Protein AF-X1LPG9-F1 (afdb_monomer)

InterPro domains:
  IPR025668 Transposase DDE domain [PF13751] (3-88)

Mean predicted aligned error: 10.82 Å

Secondary structure (DSSP, 8-state):
--TT-TTTTTS--SSS-----SSTHHHHHHHS-HHHHHHHHHHHHHHHHHHHHHHHHS-TTS-SSSSHHHHHHHHHHHHHHHHHHHHHHHHHHHHHHHHHHHH--

Foldseek 3Di:
DDPPDPCPVVPPPDDDDDDDDPDCVVVVLVVDDPVVNVVVVVVVVVVVVVVVCCVPVVVLVDQPDPDPVSSVVSVVVSVVVVVVVVVVVVVVVVVVVVVVVVVVD

Radius of gyration: 24.49 Å; Cα contacts (8 Å, |Δi|>4): 21; chains: 1; bounding box: 50×49×63 Å

pLDDT: mean 84.11, std 13.45, range [49.03, 96.75]

Structure (mmCIF, N/CA/C/O backbone):
data_AF-X1LPG9-F1
#
_entry.id   AF-X1LPG9-F1
#
loop_
_atom_site.group_PDB
_atom_site.id
_atom_site.type_symbol
_atom_site.label_atom_id
_atom_site.label_alt_id
_atom_site.label_comp_id
_atom_site.label_asym_id
_atom_site.label_entity_id
_atom_site.label_seq_id
_atom_site.pdbx_PDB_ins_code
_atom_site.Cartn_x
_atom_site.Cartn_y
_atom_site.Cartn_z
_atom_site.occupancy
_atom_site.B_iso_or_equiv
_atom_site.auth_seq_id
_atom_site.auth_comp_id
_atom_site.auth_asym_id
_atom_site.auth_atom_id
_atom_site.pdbx_PDB_model_num
ATOM 1 N N . MET A 1 1 ? 29.284 -14.111 -24.253 1.00 52.19 1 MET A N 1
ATOM 2 C CA . MET A 1 1 ? 29.018 -13.490 -25.571 1.00 52.19 1 MET A CA 1
ATOM 3 C C . MET A 1 1 ? 28.704 -14.621 -26.545 1.00 52.19 1 MET A C 1
ATOM 5 O O . MET A 1 1 ? 29.571 -15.462 -26.744 1.00 52.19 1 MET A O 1
ATOM 9 N N . PHE A 1 2 ? 27.471 -14.726 -27.049 1.00 49.03 2 PHE A N 1
ATOM 10 C CA . PHE A 1 2 ? 27.081 -15.818 -27.956 1.00 49.03 2 PHE A CA 1
ATOM 11 C C . PHE A 1 2 ? 27.825 -15.679 -29.296 1.00 49.03 2 PHE A C 1
ATOM 13 O O . PHE A 1 2 ? 27.822 -14.603 -29.898 1.00 49.03 2 PHE A O 1
ATOM 20 N N . ARG A 1 3 ? 28.510 -16.739 -29.743 1.00 49.75 3 ARG A N 1
ATOM 21 C CA . ARG A 1 3 ? 29.151 -16.794 -31.068 1.00 49.75 3 ARG A CA 1
ATOM 22 C C . ARG A 1 3 ? 28.060 -17.145 -32.093 1.00 49.75 3 ARG A C 1
ATOM 24 O O . ARG A 1 3 ? 27.431 -18.179 -31.932 1.00 49.75 3 ARG A O 1
ATOM 31 N N . GLY A 1 4 ? 27.821 -16.278 -33.086 1.00 67.31 4 GLY A N 1
ATOM 32 C CA . GLY A 1 4 ? 26.858 -16.524 -34.180 1.00 67.31 4 GLY A CA 1
ATOM 33 C C . GLY A 1 4 ? 25.625 -15.608 -34.254 1.00 67.31 4 GLY A C 1
ATOM 34 O O . GLY A 1 4 ? 24.632 -16.000 -34.841 1.00 67.31 4 GLY A O 1
ATOM 35 N N . CYS A 1 5 ? 25.637 -14.413 -33.650 1.00 66.38 5 CYS A N 1
ATOM 36 C CA . CYS A 1 5 ? 24.524 -13.461 -33.795 1.00 66.38 5 CYS A CA 1
ATOM 37 C C . CYS A 1 5 ? 24.714 -12.569 -35.034 1.00 66.38 5 CYS A C 1
ATOM 39 O O . CYS A 1 5 ? 25.706 -11.842 -35.101 1.00 66.38 5 CYS A O 1
ATOM 41 N N . ASP A 1 6 ? 23.745 -12.565 -35.952 1.00 74.00 6 ASP A N 1
ATOM 42 C CA . ASP A 1 6 ? 23.774 -11.784 -37.203 1.00 74.00 6 ASP A CA 1
ATOM 43 C C . ASP A 1 6 ? 23.769 -10.262 -36.979 1.00 74.00 6 ASP A C 1
ATOM 45 O O . ASP A 1 6 ? 24.347 -9.503 -37.753 1.00 74.00 6 ASP A O 1
ATOM 49 N N . ARG A 1 7 ? 23.215 -9.790 -35.853 1.00 70.00 7 ARG A N 1
ATOM 50 C CA . ARG A 1 7 ? 23.175 -8.361 -35.476 1.00 70.00 7 ARG A CA 1
ATOM 51 C C . ARG A 1 7 ? 24.416 -7.879 -34.720 1.00 70.00 7 ARG A C 1
ATOM 53 O O . ARG A 1 7 ? 24.377 -6.903 -33.973 1.00 70.00 7 ARG A O 1
ATOM 60 N N . ARG A 1 8 ? 25.558 -8.547 -34.901 1.00 60.62 8 ARG A N 1
ATOM 61 C CA . ARG A 1 8 ? 26.807 -8.227 -34.185 1.00 60.62 8 ARG A CA 1
ATOM 62 C C . ARG A 1 8 ? 27.320 -6.809 -34.446 1.00 60.62 8 ARG A C 1
ATOM 64 O O . ARG A 1 8 ? 27.953 -6.245 -33.563 1.00 60.62 8 ARG A O 1
ATOM 71 N N . LYS A 1 9 ? 27.048 -6.259 -35.634 1.00 63.75 9 LYS A N 1
ATOM 72 C CA . LYS A 1 9 ? 27.450 -4.901 -36.044 1.00 63.75 9 LYS A CA 1
ATOM 73 C C . LYS A 1 9 ? 26.628 -3.799 -35.358 1.00 63.75 9 LYS A C 1
ATOM 75 O O . LYS A 1 9 ? 27.132 -2.700 -35.181 1.00 63.75 9 LYS A O 1
ATOM 80 N N . GLU A 1 10 ? 25.393 -4.106 -34.958 1.00 66.56 10 GLU A N 1
ATOM 81 C CA . GLU A 1 10 ? 24.475 -3.189 -34.259 1.00 66.56 10 GLU A CA 1
ATOM 82 C C . GLU A 1 10 ? 24.628 -3.256 -32.732 1.00 66.56 10 GLU A C 1
ATOM 84 O O . GLU A 1 10 ? 24.165 -2.378 -32.005 1.00 66.56 10 GLU A O 1
ATOM 89 N N . CYS A 1 11 ? 25.279 -4.304 -32.218 1.00 64.94 11 CYS A N 1
ATOM 90 C CA . CYS A 1 11 ? 25.618 -4.382 -30.805 1.00 64.94 11 CYS A CA 1
ATOM 91 C C . CYS A 1 11 ? 26.595 -3.258 -30.452 1.00 64.94 11 CYS A C 1
ATOM 93 O O . CYS A 1 11 ? 27.683 -3.185 -31.015 1.00 64.94 11 CYS A O 1
ATOM 95 N N . SER A 1 12 ? 26.238 -2.425 -29.472 1.00 60.91 12 SER A N 1
ATOM 96 C CA . SER A 1 12 ? 27.126 -1.403 -28.915 1.00 60.91 12 SER A CA 1
ATOM 97 C C . SER A 1 12 ? 28.373 -2.069 -28.319 1.00 60.91 12 SER A C 1
ATOM 99 O O . SER A 1 12 ? 28.360 -2.584 -27.199 1.00 60.91 12 SER A O 1
ATOM 101 N N . PHE A 1 13 ? 29.438 -2.133 -29.116 1.00 54.00 13 PHE A N 1
ATOM 102 C CA . PHE A 1 13 ? 30.738 -2.661 -28.730 1.00 54.00 13 PHE A CA 1
ATOM 103 C C . PHE A 1 13 ? 31.433 -1.632 -27.821 1.00 54.00 13 PHE A C 1
ATOM 105 O O . PHE A 1 13 ? 31.66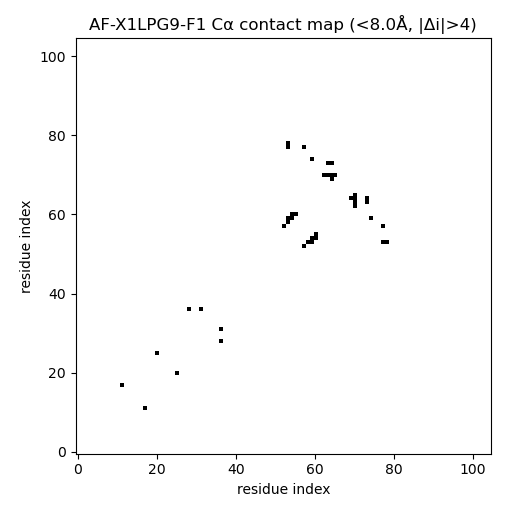8 -0.508 -28.252 1.00 54.00 13 PHE A O 1
ATOM 112 N N . ASN A 1 14 ? 31.777 -2.055 -26.592 1.00 55.53 14 ASN A N 1
ATOM 113 C CA . ASN A 1 14 ? 32.426 -1.317 -25.484 1.00 55.53 14 ASN A CA 1
ATOM 114 C C . ASN A 1 14 ? 31.474 -0.401 -24.667 1.00 55.53 14 ASN A C 1
ATOM 116 O O . ASN A 1 14 ? 30.898 0.526 -25.215 1.00 55.53 14 ASN A O 1
ATOM 120 N N . LYS A 1 15 ? 31.264 -0.531 -23.342 1.00 53.53 15 LYS A N 1
ATOM 121 C CA . LYS A 1 15 ? 32.040 -1.152 -22.243 1.00 53.53 15 LYS A CA 1
ATOM 122 C C . LYS A 1 15 ? 31.089 -1.761 -21.173 1.00 53.53 15 LYS A C 1
ATOM 124 O O . LYS A 1 15 ? 30.097 -1.150 -20.781 1.00 53.53 15 LYS A O 1
ATOM 129 N N . ASP A 1 16 ? 31.386 -2.989 -20.754 1.00 58.44 16 ASP A N 1
ATOM 130 C CA . ASP A 1 16 ? 30.927 -3.785 -19.591 1.00 58.44 16 ASP A CA 1
ATOM 131 C C . ASP A 1 16 ? 29.439 -4.131 -19.348 1.00 58.44 16 ASP A C 1
ATOM 133 O O . ASP A 1 16 ? 29.175 -5.144 -18.692 1.00 58.44 16 ASP A O 1
ATOM 137 N N . ARG A 1 17 ? 28.442 -3.416 -19.891 1.00 60.84 17 ARG A N 1
ATOM 138 C CA . ARG A 1 17 ? 27.030 -3.883 -19.882 1.00 60.84 17 ARG A CA 1
ATOM 139 C C . ARG A 1 17 ? 26.150 -3.101 -20.859 1.00 60.84 17 ARG A C 1
ATOM 141 O O . ARG A 1 17 ? 25.872 -1.925 -20.640 1.00 60.84 17 ARG A O 1
ATOM 148 N N . ALA A 1 18 ? 25.619 -3.771 -21.882 1.00 66.31 18 ALA A N 1
ATOM 149 C CA . ALA A 1 18 ? 24.547 -3.207 -22.700 1.00 66.31 18 ALA A CA 1
ATOM 150 C C . ALA A 1 18 ? 23.246 -3.171 -21.879 1.00 66.31 18 ALA A C 1
ATOM 152 O O . ALA A 1 18 ? 22.745 -4.213 -21.448 1.00 66.31 18 ALA A O 1
ATOM 153 N N . ARG A 1 19 ? 22.703 -1.974 -21.627 1.00 64.62 19 ARG A N 1
ATOM 154 C CA . ARG A 1 19 ? 21.392 -1.808 -20.985 1.00 64.62 19 ARG A CA 1
ATOM 155 C C . ARG A 1 19 ? 20.314 -1.887 -22.063 1.00 64.62 19 ARG A C 1
ATOM 157 O O . ARG A 1 19 ? 20.123 -0.939 -22.814 1.00 64.62 19 ARG A O 1
ATOM 164 N N . ILE A 1 20 ? 19.634 -3.026 -22.138 1.00 70.62 20 ILE A N 1
ATOM 165 C CA . ILE A 1 20 ? 18.519 -3.243 -23.061 1.00 70.62 20 ILE A CA 1
ATOM 166 C C . ILE A 1 20 ? 17.225 -3.088 -22.264 1.00 70.62 20 ILE A C 1
ATOM 168 O O . ILE A 1 20 ? 16.994 -3.820 -21.299 1.00 70.62 20 ILE A O 1
ATOM 172 N N . TYR A 1 21 ? 16.384 -2.131 -22.650 1.00 68.19 21 TYR A N 1
ATOM 173 C CA . TYR A 1 21 ? 15.031 -2.040 -22.115 1.00 68.19 21 TYR A CA 1
ATOM 174 C C . TYR A 1 21 ? 14.147 -3.015 -22.884 1.00 68.19 21 TYR A C 1
ATOM 176 O O . TYR A 1 21 ? 13.955 -2.873 -24.083 1.00 68.19 21 TYR A O 1
ATOM 184 N N . VAL A 1 22 ? 13.626 -4.023 -22.185 1.00 73.81 22 VAL A N 1
ATOM 185 C CA . VAL A 1 22 ? 12.738 -5.038 -22.781 1.00 73.81 22 VAL A CA 1
ATOM 186 C C . VAL A 1 22 ? 11.352 -4.456 -23.099 1.00 73.81 22 VAL A C 1
ATOM 188 O O . VAL A 1 22 ? 10.617 -5.014 -23.902 1.00 73.81 22 VAL A O 1
ATOM 191 N N . SER A 1 23 ? 10.985 -3.332 -22.471 1.00 81.00 23 SER A N 1
ATOM 192 C CA . SER A 1 23 ? 9.700 -2.659 -22.678 1.00 81.00 23 SER A CA 1
ATOM 193 C C . SER A 1 23 ? 9.857 -1.143 -22.714 1.00 81.00 23 SER A C 1
ATOM 195 O O . SER A 1 23 ? 10.697 -0.575 -22.004 1.00 81.00 23 SER A O 1
ATOM 197 N N . ASP A 1 24 ? 8.971 -0.492 -23.465 1.00 84.25 24 ASP A N 1
ATOM 198 C CA . ASP A 1 24 ? 8.928 0.966 -23.599 1.00 84.25 24 ASP A CA 1
ATOM 199 C C . ASP A 1 24 ? 8.527 1.680 -22.306 1.00 84.25 24 ASP A C 1
ATOM 201 O O . ASP A 1 24 ? 8.693 2.891 -22.191 1.00 84.25 24 ASP A O 1
ATOM 205 N N . SER A 1 25 ? 8.047 0.956 -21.292 1.00 82.62 25 SER A N 1
ATOM 206 C CA . SER A 1 25 ? 7.573 1.532 -20.031 1.00 82.62 25 SER A CA 1
ATOM 207 C C . SER A 1 25 ? 8.612 2.433 -19.361 1.00 82.62 25 SER A C 1
ATOM 209 O O . SER A 1 25 ? 8.260 3.473 -18.807 1.00 82.62 25 SER A O 1
ATOM 211 N N . HIS A 1 26 ? 9.896 2.066 -19.420 1.00 80.06 26 HIS A N 1
ATOM 212 C CA . HIS A 1 26 ? 10.955 2.894 -18.841 1.00 80.06 26 HIS A CA 1
ATOM 213 C C . HIS A 1 26 ? 11.252 4.137 -19.686 1.00 80.06 26 HIS A C 1
ATOM 215 O O . HIS A 1 26 ? 11.471 5.213 -19.136 1.00 80.06 26 HIS A O 1
ATOM 221 N N . LEU A 1 27 ? 11.202 4.009 -21.013 1.00 83.06 27 LEU A N 1
ATOM 222 C CA . LEU A 1 27 ? 11.386 5.131 -21.932 1.00 83.06 27 LEU A CA 1
ATOM 223 C C . LEU A 1 27 ? 10.244 6.144 -21.787 1.00 83.06 27 LEU A C 1
ATOM 225 O O . LEU A 1 27 ? 10.496 7.342 -21.695 1.00 83.06 27 LEU A O 1
ATOM 229 N N . LEU A 1 28 ? 9.002 5.668 -21.686 1.00 85.25 28 LEU A N 1
ATOM 230 C CA . LEU A 1 28 ? 7.823 6.497 -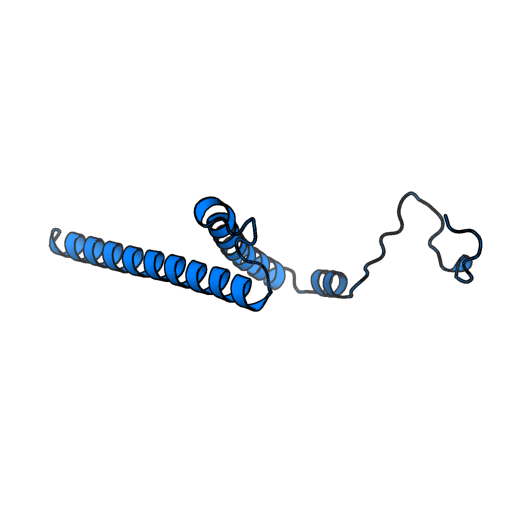21.427 1.00 85.25 28 LEU A CA 1
ATOM 231 C C . LEU A 1 28 ? 7.912 7.199 -20.066 1.00 85.25 28 LEU A C 1
ATOM 233 O O . LEU A 1 28 ? 7.604 8.381 -19.962 1.00 85.25 28 LEU A O 1
ATOM 237 N N . TYR A 1 29 ? 8.401 6.507 -19.035 1.00 81.38 29 TYR A N 1
ATOM 238 C CA . TYR A 1 29 ? 8.610 7.101 -17.713 1.00 81.38 29 TYR A CA 1
ATOM 239 C C . TYR A 1 29 ? 9.652 8.234 -17.714 1.00 81.38 29 TYR A C 1
ATOM 241 O O . TYR A 1 29 ? 9.506 9.201 -16.967 1.00 81.38 29 TYR A O 1
ATOM 249 N N . LEU A 1 30 ? 10.699 8.127 -18.541 1.00 82.50 30 LEU A N 1
ATOM 250 C CA . LEU A 1 30 ? 11.714 9.175 -18.702 1.00 82.50 30 LEU A CA 1
ATOM 251 C C . LEU A 1 30 ? 11.192 10.380 -19.492 1.00 82.50 30 LEU A C 1
ATOM 253 O O . LEU A 1 30 ? 11.577 11.505 -19.188 1.00 82.50 30 LEU A O 1
ATOM 257 N N . LYS A 1 31 ? 10.324 10.140 -20.482 1.00 86.06 31 LYS A N 1
ATOM 258 C CA . LYS A 1 31 ? 9.685 11.189 -21.291 1.00 86.06 31 LYS A CA 1
ATOM 259 C C . LYS A 1 31 ? 8.580 11.946 -20.545 1.00 86.06 31 LYS A C 1
ATOM 261 O O . LYS A 1 31 ? 8.227 13.036 -20.970 1.00 86.06 31 LYS A O 1
ATOM 266 N N . ALA A 1 32 ? 8.030 11.373 -19.474 1.00 86.75 32 ALA A N 1
ATOM 267 C CA . ALA A 1 32 ? 6.960 11.990 -18.698 1.00 86.75 32 ALA A CA 1
ATOM 268 C C . ALA A 1 32 ? 7.417 13.267 -17.977 1.00 86.75 32 ALA A C 1
ATOM 270 O O . ALA A 1 32 ? 8.548 13.348 -17.472 1.00 86.75 32 ALA A O 1
ATOM 271 N N . ASP A 1 33 ? 6.492 14.218 -17.854 1.00 90.75 33 ASP A N 1
ATOM 272 C CA . ASP A 1 33 ? 6.748 15.506 -17.227 1.00 90.75 33 ASP A CA 1
ATOM 273 C C . ASP A 1 33 ? 7.298 15.362 -15.795 1.00 90.75 33 ASP A C 1
ATOM 275 O O . ASP A 1 33 ? 6.800 14.551 -14.997 1.00 90.75 33 ASP A O 1
ATOM 279 N N . PRO A 1 34 ? 8.325 16.149 -15.412 1.00 89.31 34 PRO A N 1
ATOM 280 C CA . PRO A 1 34 ? 8.964 16.028 -14.103 1.00 89.31 34 PRO A CA 1
ATOM 281 C C . PRO A 1 34 ? 8.005 16.218 -12.923 1.00 89.31 34 PRO A C 1
ATOM 283 O O . PRO A 1 34 ? 8.122 15.521 -11.908 1.00 89.31 34 PRO A O 1
ATOM 286 N N . GLU A 1 35 ? 7.049 17.140 -13.048 1.00 90.19 35 GLU A N 1
ATOM 287 C CA . GLU A 1 35 ? 6.065 17.409 -11.999 1.00 90.19 35 GLU A CA 1
ATOM 288 C C . GLU A 1 35 ? 5.057 16.271 -11.837 1.00 90.19 35 GLU A C 1
ATOM 290 O O . GLU A 1 35 ? 4.774 15.836 -10.714 1.00 90.19 35 GLU A O 1
ATOM 295 N N . GLU A 1 36 ? 4.537 15.751 -12.948 1.00 87.69 36 GLU A N 1
ATOM 296 C CA . GLU A 1 36 ? 3.620 14.613 -12.940 1.00 87.69 36 GLU A CA 1
ATOM 297 C C . GLU A 1 36 ? 4.292 13.377 -12.351 1.00 87.69 36 GLU A C 1
ATOM 299 O O . GLU A 1 36 ? 3.719 12.691 -11.495 1.00 87.69 36 GLU A O 1
ATOM 304 N N . ARG A 1 37 ? 5.559 13.152 -12.713 1.00 86.75 37 ARG A N 1
ATOM 305 C CA . ARG A 1 37 ? 6.388 12.089 -12.148 1.00 86.75 37 ARG A CA 1
ATOM 306 C C . ARG A 1 37 ? 6.526 12.225 -10.634 1.00 86.75 37 ARG A C 1
ATOM 308 O O . ARG A 1 37 ? 6.363 11.237 -9.914 1.00 86.75 37 ARG A O 1
ATOM 315 N N . LYS A 1 38 ? 6.779 13.433 -10.122 1.00 90.19 38 LYS A N 1
ATOM 316 C CA . LYS A 1 38 ? 6.879 13.683 -8.673 1.00 90.19 38 LYS A CA 1
ATOM 317 C C . LYS A 1 38 ? 5.563 13.353 -7.955 1.00 90.19 38 LYS A C 1
ATOM 319 O O . LYS A 1 38 ? 5.581 12.621 -6.961 1.00 90.19 38 LYS A O 1
ATOM 324 N N . LYS A 1 39 ? 4.423 13.796 -8.498 1.00 91.94 39 LYS A N 1
ATOM 325 C CA . LYS A 1 39 ? 3.081 13.488 -7.961 1.00 91.94 39 LYS A CA 1
ATOM 326 C C . LYS A 1 39 ? 2.786 11.980 -7.987 1.00 91.94 39 LYS A C 1
ATOM 328 O O . LYS A 1 39 ? 2.240 11.430 -7.025 1.00 91.94 39 LYS A O 1
ATOM 333 N N . ALA A 1 40 ? 3.161 11.288 -9.062 1.00 89.81 40 ALA A N 1
ATOM 334 C CA . ALA A 1 40 ? 3.004 9.839 -9.182 1.00 89.81 40 ALA A CA 1
ATOM 335 C C . ALA A 1 40 ? 3.850 9.081 -8.144 1.00 89.81 40 ALA A C 1
ATOM 337 O O . ALA A 1 40 ? 3.350 8.155 -7.500 1.00 89.81 40 ALA A O 1
ATOM 338 N N . LEU A 1 41 ? 5.096 9.509 -7.915 1.00 90.56 41 LEU A N 1
ATOM 339 C CA . LEU A 1 41 ? 5.978 8.928 -6.900 1.00 90.56 41 LEU A CA 1
ATOM 340 C C . LEU A 1 41 ? 5.423 9.098 -5.481 1.00 90.56 41 LEU A C 1
ATOM 342 O O . LEU A 1 41 ? 5.458 8.151 -4.696 1.00 90.56 41 LEU A O 1
ATOM 346 N N . GLU A 1 42 ? 4.848 10.253 -5.144 1.00 92.69 42 GLU A N 1
ATOM 347 C CA . GLU A 1 42 ? 4.187 10.448 -3.844 1.00 92.69 42 GLU A CA 1
ATOM 348 C C . GLU A 1 42 ? 2.972 9.537 -3.646 1.00 92.69 42 GLU A C 1
ATOM 350 O O . GLU A 1 42 ? 2.775 8.967 -2.565 1.00 92.69 42 GLU A O 1
ATOM 355 N N . LYS A 1 43 ? 2.148 9.362 -4.684 1.00 93.62 43 LYS A N 1
ATOM 356 C CA . LYS A 1 43 ? 1.036 8.399 -4.649 1.00 93.62 43 LYS A CA 1
ATOM 357 C C . LYS A 1 43 ? 1.567 6.978 -4.447 1.00 93.62 43 LYS A C 1
ATOM 359 O O . LYS A 1 43 ? 1.068 6.258 -3.580 1.00 93.62 43 LYS A O 1
ATOM 364 N N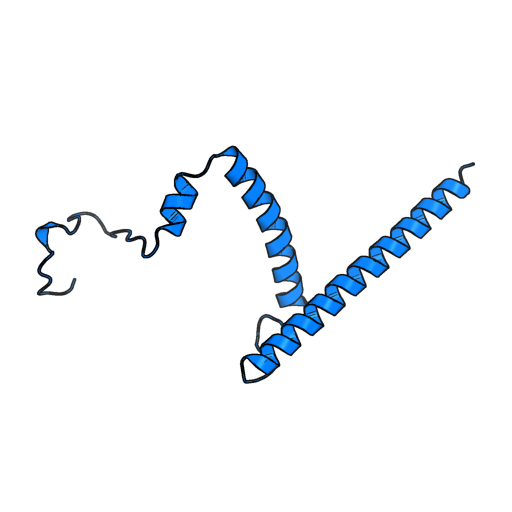 . ARG A 1 44 ? 2.618 6.604 -5.178 1.00 93.31 44 ARG A N 1
ATOM 365 C CA . ARG A 1 44 ? 3.239 5.279 -5.110 1.00 93.31 44 ARG A CA 1
ATOM 366 C C . ARG A 1 44 ? 3.812 4.967 -3.729 1.00 93.31 44 ARG A C 1
ATOM 368 O O . ARG A 1 44 ? 3.542 3.885 -3.218 1.00 93.31 44 ARG 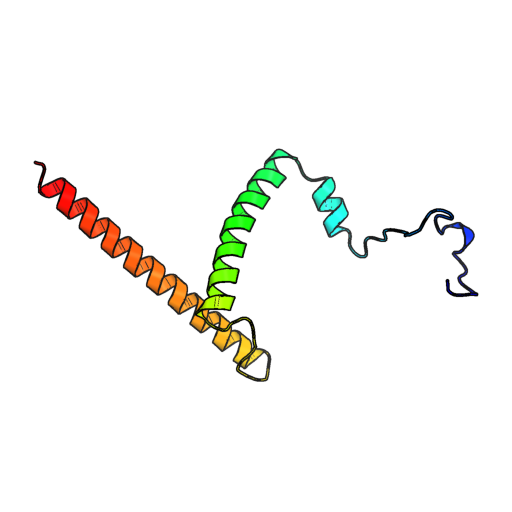A O 1
ATOM 375 N N . LYS A 1 45 ? 4.482 5.921 -3.075 1.00 95.00 45 LYS A N 1
ATOM 376 C CA . LYS A 1 45 ? 4.988 5.759 -1.696 1.00 95.00 45 LYS A CA 1
ATOM 377 C C . LYS A 1 45 ? 3.884 5.337 -0.719 1.00 95.00 45 LYS A C 1
ATOM 379 O O . LYS A 1 45 ? 4.067 4.409 0.066 1.00 95.00 45 LYS A O 1
ATOM 384 N N . ARG A 1 46 ? 2.707 5.974 -0.793 1.00 93.12 46 ARG A N 1
ATOM 385 C CA . ARG A 1 46 ? 1.551 5.625 0.059 1.00 93.12 46 ARG A CA 1
ATOM 386 C C . ARG A 1 46 ? 1.016 4.223 -0.233 1.00 93.12 46 ARG A C 1
ATOM 388 O O . ARG A 1 46 ? 0.644 3.501 0.691 1.00 93.12 46 ARG A O 1
ATOM 395 N N . ILE A 1 47 ? 0.981 3.849 -1.509 1.00 93.00 47 ILE A N 1
ATOM 396 C CA . ILE A 1 47 ? 0.525 2.534 -1.962 1.00 93.00 47 ILE A CA 1
ATOM 397 C C . ILE A 1 47 ? 1.493 1.438 -1.488 1.00 93.00 47 ILE A C 1
ATOM 399 O O . ILE A 1 47 ? 1.065 0.461 -0.872 1.00 93.00 47 ILE A O 1
ATOM 403 N N . GLU A 1 48 ? 2.796 1.614 -1.699 1.00 94.88 48 GLU A N 1
ATOM 404 C CA . GLU A 1 48 ? 3.829 0.651 -1.301 1.00 94.88 48 GLU A CA 1
ATOM 405 C C . GLU A 1 48 ? 3.869 0.440 0.215 1.00 94.88 48 GLU A C 1
ATOM 407 O O . GLU A 1 48 ? 3.976 -0.702 0.663 1.00 94.88 48 GLU A O 1
ATOM 412 N N . ALA A 1 49 ? 3.672 1.498 1.008 1.00 93.81 49 ALA A N 1
ATOM 413 C CA . ALA A 1 49 ? 3.546 1.378 2.459 1.00 93.81 49 ALA A CA 1
ATOM 414 C C . ALA A 1 49 ? 2.380 0.457 2.870 1.00 93.81 49 ALA A C 1
ATOM 416 O O . ALA A 1 49 ? 2.531 -0.384 3.758 1.00 93.81 49 ALA A O 1
ATOM 417 N N . LYS A 1 50 ? 1.228 0.552 2.189 1.00 92.94 50 LYS A N 1
ATOM 418 C CA . LYS A 1 50 ? 0.074 -0.328 2.447 1.00 92.94 50 LYS A CA 1
ATOM 419 C C . LYS A 1 50 ? 0.334 -1.771 2.027 1.00 92.94 50 LYS A C 1
ATOM 421 O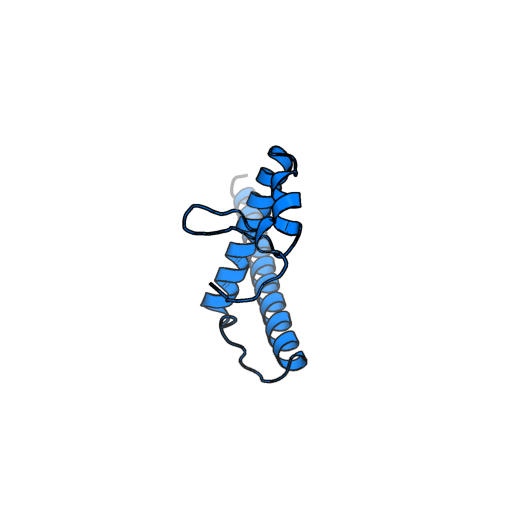 O . LYS A 1 50 ? -0.036 -2.693 2.752 1.00 92.94 50 LYS A O 1
ATOM 426 N N . PHE A 1 51 ? 1.015 -1.985 0.905 1.00 93.19 51 PHE A N 1
ATOM 427 C CA . PHE A 1 51 ? 1.432 -3.329 0.506 1.00 93.19 51 PHE A CA 1
ATOM 428 C C . PHE A 1 51 ? 2.468 -3.930 1.465 1.00 93.19 51 PHE A C 1
ATOM 430 O O . PHE A 1 51 ? 2.424 -5.133 1.726 1.00 93.19 51 PHE A O 1
ATOM 437 N N . ALA A 1 52 ? 3.370 -3.120 2.024 1.00 94.50 52 ALA A N 1
ATOM 438 C CA . ALA A 1 52 ? 4.323 -3.566 3.036 1.00 94.50 52 ALA A CA 1
ATOM 439 C C . ALA A 1 52 ? 3.614 -3.999 4.330 1.00 94.50 52 ALA A C 1
ATOM 441 O O . ALA A 1 52 ? 3.904 -5.077 4.851 1.00 94.50 52 ALA A O 1
ATOM 442 N N . GLU A 1 53 ? 2.632 -3.220 4.796 1.00 94.06 53 GLU A N 1
ATOM 443 C CA . GLU A 1 53 ? 1.769 -3.578 5.931 1.00 94.06 53 GLU A CA 1
ATOM 444 C C . GLU A 1 53 ? 1.069 -4.924 5.689 1.00 94.06 53 GLU A C 1
ATOM 446 O O . GLU A 1 53 ? 1.114 -5.816 6.537 1.00 94.06 53 GLU A O 1
ATOM 451 N N . ALA A 1 54 ? 0.495 -5.111 4.499 1.00 94.19 54 ALA A N 1
ATOM 452 C CA . ALA A 1 54 ? -0.184 -6.347 4.129 1.00 94.19 54 ALA A CA 1
ATOM 453 C C . ALA A 1 54 ? 0.770 -7.559 4.076 1.00 94.19 54 ALA A C 1
ATOM 455 O O . ALA A 1 54 ? 0.435 -8.651 4.540 1.00 94.19 54 ALA A O 1
ATOM 456 N N . LYS A 1 55 ? 1.998 -7.384 3.575 1.00 92.75 55 LYS A N 1
ATOM 457 C CA . LYS A 1 55 ? 3.012 -8.452 3.578 1.00 92.75 55 LYS A CA 1
ATOM 458 C C . LYS A 1 55 ? 3.460 -8.817 4.996 1.00 92.75 55 LYS A C 1
ATOM 460 O O . LYS A 1 55 ? 3.542 -10.005 5.301 1.00 92.75 55 LYS A O 1
ATOM 465 N N . LYS A 1 56 ? 3.724 -7.817 5.846 1.00 93.94 56 LYS A N 1
ATOM 466 C CA . LYS A 1 56 ? 4.266 -8.005 7.203 1.00 93.94 56 LYS A CA 1
ATOM 467 C C . LYS A 1 56 ? 3.222 -8.523 8.193 1.00 93.94 56 LYS A C 1
ATOM 469 O O . LYS A 1 56 ? 3.501 -9.458 8.933 1.00 93.94 56 LYS A O 1
ATOM 474 N N . HIS A 1 57 ? 2.029 -7.932 8.204 1.00 92.31 57 HIS A N 1
ATOM 475 C CA . HIS A 1 57 ? 1.009 -8.193 9.228 1.00 92.31 57 HIS A CA 1
ATOM 476 C C . HIS A 1 57 ? -0.110 -9.131 8.768 1.00 92.31 57 HIS A C 1
ATOM 478 O O . HIS A 1 57 ? -0.801 -9.701 9.606 1.00 92.31 57 HIS A O 1
ATOM 484 N N . HIS A 1 58 ? -0.283 -9.319 7.458 1.00 91.69 58 HIS A N 1
ATOM 485 C CA . HIS A 1 58 ? -1.332 -10.174 6.894 1.00 91.69 58 HIS A CA 1
ATOM 486 C C . HIS A 1 58 ? -0.785 -11.358 6.081 1.00 91.69 58 HIS A C 1
ATOM 488 O O . HIS A 1 58 ? -1.517 -11.978 5.314 1.00 91.69 58 HIS A O 1
ATOM 494 N N . GLN A 1 59 ? 0.503 -11.685 6.251 1.00 89.06 59 GLN A N 1
ATOM 495 C CA . GLN A 1 59 ? 1.172 -12.845 5.644 1.00 89.06 59 GLN A CA 1
ATOM 496 C C . GLN A 1 59 ? 1.060 -12.925 4.109 1.00 89.06 59 GLN A C 1
ATOM 498 O O . GLN A 1 59 ? 1.292 -13.980 3.523 1.00 89.06 59 GLN A O 1
ATOM 503 N N . MET A 1 60 ? 0.794 -11.808 3.419 1.00 91.56 60 MET A N 1
ATOM 504 C CA . MET A 1 60 ? 0.712 -11.789 1.951 1.00 91.56 60 MET A CA 1
ATOM 505 C C . MET A 1 60 ? 2.073 -11.932 1.251 1.00 91.56 60 MET A C 1
ATOM 507 O O . MET A 1 60 ? 2.149 -11.877 0.027 1.00 91.56 60 MET A O 1
ATOM 511 N N . ALA A 1 61 ? 3.164 -12.096 2.004 1.00 91.31 61 ALA A N 1
ATOM 512 C CA . ALA A 1 61 ? 4.460 -12.453 1.435 1.00 91.31 61 ALA A CA 1
ATOM 513 C C . ALA A 1 61 ? 4.455 -13.864 0.817 1.00 91.31 61 ALA A C 1
ATOM 515 O O . ALA A 1 61 ? 5.277 -14.148 -0.051 1.00 91.31 61 ALA A O 1
ATOM 516 N N . ARG A 1 62 ? 3.543 -14.744 1.256 1.00 89.56 62 ARG A N 1
ATOM 517 C CA . ARG A 1 62 ? 3.401 -16.111 0.746 1.00 89.56 62 ARG A CA 1
ATOM 518 C C . ARG A 1 62 ? 1.943 -16.387 0.384 1.00 89.56 62 ARG A C 1
ATOM 520 O O . ARG A 1 62 ? 1.021 -15.983 1.092 1.00 89.56 62 ARG A O 1
ATOM 527 N N . ALA A 1 63 ? 1.732 -17.107 -0.713 1.00 90.56 63 ALA A N 1
ATOM 528 C CA . ALA A 1 63 ? 0.419 -17.646 -1.037 1.00 90.56 63 ALA A CA 1
ATOM 529 C C . ALA A 1 63 ? 0.112 -18.796 -0.068 1.00 90.56 63 ALA A C 1
ATOM 531 O O . ALA A 1 63 ? 0.842 -19.787 -0.039 1.00 90.56 63 ALA A O 1
ATOM 532 N N . ARG A 1 64 ? -0.948 -18.664 0.740 1.00 88.88 64 ARG A N 1
ATOM 533 C CA . ARG A 1 64 ? -1.370 -19.729 1.665 1.00 88.88 64 ARG A CA 1
ATOM 534 C C . ARG A 1 64 ? -2.063 -20.861 0.910 1.00 88.88 64 ARG A C 1
ATOM 536 O O . ARG A 1 64 ? -1.906 -22.025 1.260 1.00 88.88 64 ARG A O 1
ATOM 543 N N . TYR A 1 65 ? -2.829 -20.513 -0.119 1.00 91.75 65 TYR A N 1
ATOM 544 C CA . TYR A 1 65 ? -3.581 -21.462 -0.932 1.00 91.75 65 TYR A CA 1
ATOM 545 C C . TYR A 1 65 ? -2.906 -21.717 -2.281 1.00 91.75 65 TYR A C 1
ATOM 547 O O . TYR A 1 65 ? -2.196 -20.865 -2.811 1.00 91.75 65 TYR A O 1
ATOM 555 N N . ARG A 1 66 ? -3.177 -22.890 -2.862 1.00 91.94 66 ARG A N 1
ATOM 556 C CA . ARG A 1 66 ? -2.767 -23.244 -4.227 1.00 91.94 66 ARG A CA 1
ATOM 557 C C . ARG A 1 66 ? -3.894 -22.932 -5.217 1.00 91.94 66 ARG A C 1
ATOM 559 O O . ARG A 1 66 ? -5.057 -23.221 -4.941 1.00 91.94 66 ARG A O 1
ATOM 566 N N . GLY A 1 67 ? -3.535 -22.361 -6.367 1.00 94.19 67 GLY A N 1
ATOM 567 C CA . GLY A 1 67 ? -4.463 -21.969 -7.434 1.00 94.19 67 GLY A CA 1
ATOM 568 C C . GLY A 1 67 ? -4.835 -20.482 -7.409 1.00 94.19 67 GLY A C 1
ATOM 569 O O . GLY A 1 67 ? -5.103 -19.907 -6.353 1.00 94.19 67 GLY A O 1
ATOM 570 N N . ARG A 1 68 ? -4.870 -19.858 -8.596 1.00 94.19 68 ARG A N 1
ATOM 571 C CA . ARG A 1 68 ? -5.053 -18.402 -8.775 1.00 94.19 68 ARG A CA 1
ATOM 572 C C . ARG A 1 68 ? -6.317 -17.872 -8.096 1.00 94.19 68 ARG A C 1
ATOM 574 O O . ARG A 1 68 ? -6.249 -16.866 -7.402 1.00 94.19 68 ARG A O 1
ATOM 581 N N . TRP A 1 69 ? -7.436 -18.581 -8.233 1.00 95.69 69 TRP A N 1
ATOM 582 C CA . TRP A 1 69 ? -8.720 -18.191 -7.644 1.00 95.69 69 TRP A CA 1
ATOM 583 C C . TRP A 1 69 ? -8.698 -18.162 -6.113 1.00 95.69 69 TRP A C 1
ATOM 585 O O . TRP A 1 69 ? -9.141 -17.192 -5.505 1.00 95.69 69 TRP A O 1
ATOM 595 N N . LYS A 1 70 ? -8.114 -19.181 -5.471 1.00 94.56 70 LYS A N 1
ATOM 596 C CA . LYS A 1 70 ? -8.031 -19.239 -4.003 1.00 94.56 70 LYS A CA 1
ATOM 597 C C . LYS A 1 70 ? -7.095 -18.164 -3.445 1.00 94.56 70 LYS A C 1
ATOM 599 O O . LYS A 1 70 ? -7.392 -17.561 -2.416 1.00 94.56 70 LYS A O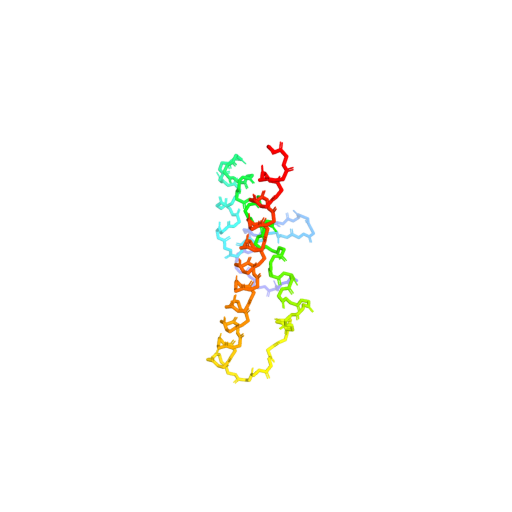 1
ATOM 604 N N . VAL A 1 71 ? -5.992 -17.886 -4.144 1.00 94.75 71 VAL A N 1
ATOM 605 C CA . VAL A 1 71 ? -5.090 -16.778 -3.793 1.00 94.75 71 VAL A CA 1
ATOM 606 C C . VAL A 1 71 ? -5.788 -15.430 -3.968 1.00 94.75 71 VAL A C 1
ATOM 608 O O . VAL A 1 71 ? -5.661 -14.573 -3.099 1.00 94.75 71 VAL A O 1
ATOM 611 N N . ALA A 1 72 ? -6.577 -15.247 -5.031 1.00 95.19 72 ALA A N 1
ATOM 612 C CA . ALA A 1 72 ? -7.355 -14.027 -5.225 1.00 95.19 72 ALA A CA 1
ATOM 613 C C . ALA A 1 72 ? -8.316 -13.783 -4.050 1.00 95.19 72 ALA A C 1
ATOM 615 O O . ALA A 1 72 ? -8.312 -12.694 -3.482 1.00 95.19 72 ALA A O 1
ATOM 616 N N . ILE A 1 73 ? -9.051 -14.811 -3.608 1.00 95.06 73 ILE A N 1
ATOM 617 C CA . ILE A 1 73 ? -9.930 -14.723 -2.429 1.00 95.06 73 ILE A CA 1
ATOM 618 C C . ILE A 1 73 ? -9.136 -14.326 -1.176 1.00 95.06 73 ILE A C 1
ATOM 620 O O . ILE A 1 73 ? -9.542 -13.405 -0.468 1.00 95.06 73 ILE A O 1
ATOM 624 N N . GLN A 1 74 ? -7.983 -14.958 -0.917 1.00 93.06 74 GLN A N 1
ATOM 625 C CA . GLN A 1 74 ? -7.109 -14.590 0.208 1.00 93.06 74 GLN A CA 1
ATOM 626 C C . GLN A 1 74 ? -6.741 -13.099 0.171 1.00 93.06 74 GLN A C 1
ATOM 628 O O . GLN A 1 74 ? -6.819 -12.409 1.192 1.00 93.06 74 GLN A O 1
ATOM 633 N N . VAL A 1 75 ? -6.351 -12.600 -1.001 1.00 94.12 75 VAL A N 1
ATOM 634 C CA . VAL A 1 75 ? -5.935 -11.208 -1.195 1.00 94.12 75 VAL A CA 1
ATOM 635 C C . VAL A 1 75 ? -7.116 -10.256 -0.987 1.00 94.12 75 VAL A C 1
ATOM 637 O O . VAL A 1 75 ? -7.003 -9.316 -0.199 1.00 94.12 75 VAL A O 1
ATOM 640 N N . PHE A 1 76 ? -8.266 -10.516 -1.613 1.00 95.25 76 PHE A N 1
ATOM 641 C CA . PHE A 1 76 ? -9.454 -9.667 -1.483 1.00 95.25 76 PHE A CA 1
ATOM 642 C C . PHE A 1 76 ? -9.949 -9.583 -0.041 1.00 95.25 76 PHE A C 1
ATOM 644 O O . PHE A 1 76 ? -10.128 -8.480 0.476 1.00 95.25 76 PHE A O 1
ATOM 651 N N . MET A 1 77 ? -10.083 -10.722 0.641 1.00 94.50 77 MET A N 1
ATOM 652 C CA . MET A 1 77 ? -10.506 -10.755 2.044 1.00 94.50 77 MET A CA 1
ATOM 653 C C . MET A 1 77 ? -9.539 -9.974 2.942 1.00 94.50 77 MET A C 1
ATOM 655 O O . MET A 1 77 ? -9.970 -9.223 3.818 1.00 94.50 77 MET A O 1
ATOM 659 N N . THR A 1 78 ? -8.232 -10.071 2.685 1.00 94.38 78 THR A N 1
ATOM 660 C CA . THR A 1 78 ? -7.219 -9.308 3.427 1.00 94.38 78 THR A C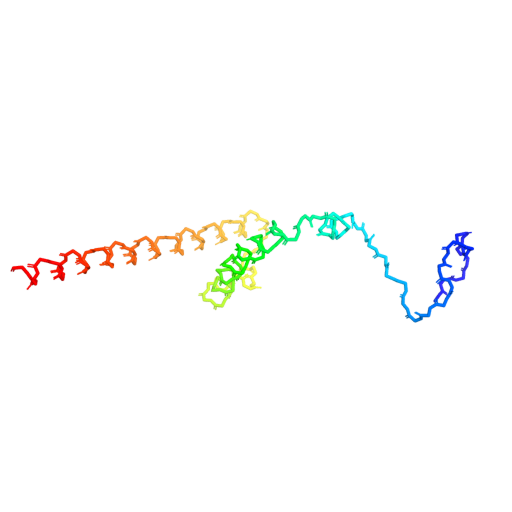A 1
ATOM 661 C C . THR A 1 78 ? -7.403 -7.800 3.255 1.00 94.38 78 THR A C 1
ATOM 663 O O . THR A 1 78 ? -7.436 -7.061 4.243 1.00 94.38 78 THR A O 1
ATOM 666 N N . PHE A 1 79 ? -7.569 -7.329 2.018 1.00 94.88 79 PHE A N 1
ATOM 667 C CA . PHE A 1 79 ? -7.755 -5.903 1.743 1.00 94.88 79 PHE A CA 1
ATOM 668 C C . PHE A 1 79 ? -9.080 -5.360 2.282 1.00 94.88 79 PHE A C 1
ATOM 670 O O . PHE A 1 79 ? -9.104 -4.236 2.791 1.00 94.88 79 PHE A O 1
ATOM 677 N N . ILE A 1 80 ? -10.154 -6.153 2.244 1.00 96.38 80 ILE A N 1
ATOM 678 C CA . ILE A 1 80 ? -11.435 -5.800 2.872 1.00 96.38 80 ILE A CA 1
ATOM 679 C C . ILE A 1 80 ? -11.222 -5.547 4.367 1.00 96.38 80 ILE A C 1
ATOM 681 O O . ILE A 1 80 ? -11.566 -4.474 4.864 1.00 96.38 80 ILE A O 1
ATOM 685 N N . VAL A 1 81 ? -10.567 -6.469 5.077 1.00 95.25 81 VAL A N 1
ATOM 686 C CA . VAL A 1 81 ? -10.286 -6.315 6.514 1.00 95.25 81 VAL A CA 1
ATOM 687 C C . VAL A 1 81 ? -9.416 -5.085 6.797 1.00 95.25 81 VAL A C 1
ATOM 689 O O . VAL A 1 81 ? -9.706 -4.334 7.730 1.00 95.25 81 VAL A O 1
ATOM 692 N N . MET A 1 82 ? -8.372 -4.832 6.001 1.00 94.94 82 MET A N 1
ATOM 693 C CA . MET A 1 82 ? -7.531 -3.635 6.161 1.00 94.94 82 MET A CA 1
ATOM 694 C C . MET A 1 82 ? -8.332 -2.336 5.986 1.00 94.94 82 MET A C 1
ATOM 696 O O . M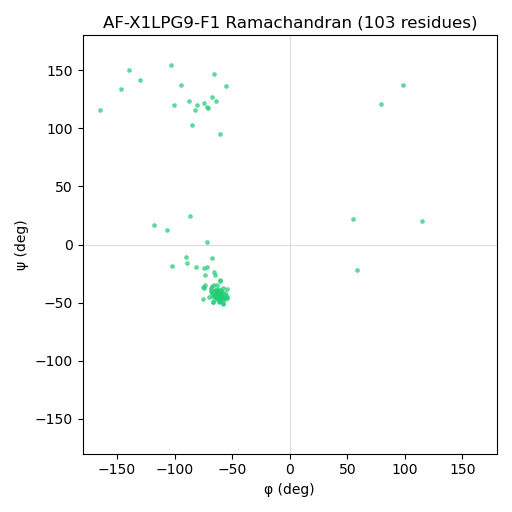ET A 1 82 ? -8.166 -1.391 6.765 1.00 94.94 82 MET A O 1
ATOM 700 N N . ASN A 1 83 ? -9.225 -2.291 4.996 1.00 95.19 83 ASN A N 1
ATOM 701 C CA . ASN A 1 83 ? -10.089 -1.137 4.754 1.00 95.19 83 ASN A CA 1
ATOM 702 C C . ASN A 1 83 ? -11.107 -0.938 5.882 1.00 95.19 83 ASN A C 1
ATOM 704 O O . ASN A 1 83 ? -11.261 0.186 6.362 1.00 95.19 83 ASN A O 1
ATOM 708 N N . LEU A 1 84 ? -11.725 -2.012 6.379 1.00 96.75 84 LEU A N 1
ATOM 709 C CA . LEU A 1 84 ? -12.646 -1.956 7.519 1.00 96.75 84 LEU A CA 1
ATOM 710 C C . LEU A 1 84 ? -11.948 -1.4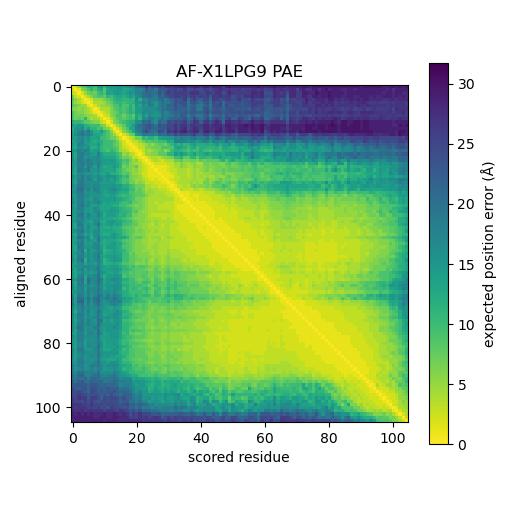42 8.786 1.00 96.75 84 LEU A C 1
ATOM 712 O O . LEU A 1 84 ? -12.451 -0.527 9.441 1.00 96.75 84 LEU A O 1
ATOM 716 N N . LYS A 1 85 ? -10.741 -1.942 9.093 1.00 94.75 85 LYS A N 1
ATOM 717 C CA . LYS A 1 85 ? -9.924 -1.433 10.212 1.00 94.75 85 LYS A CA 1
ATOM 718 C C . LYS A 1 85 ? -9.667 0.069 10.083 1.00 94.75 85 LYS A C 1
ATOM 720 O O . LYS A 1 85 ? -9.763 0.804 11.070 1.00 94.75 85 LYS A O 1
ATOM 725 N N . ARG A 1 86 ? -9.373 0.544 8.868 1.00 94.00 86 ARG A N 1
ATOM 726 C CA . ARG A 1 86 ? -9.180 1.974 8.592 1.00 94.00 86 ARG A CA 1
ATOM 727 C C . ARG A 1 86 ? -10.462 2.773 8.818 1.00 94.00 86 ARG A C 1
ATOM 729 O O . ARG A 1 86 ? -10.393 3.809 9.474 1.00 94.00 86 ARG A O 1
ATOM 736 N N . MET A 1 87 ? -11.604 2.309 8.310 1.00 96.12 87 MET A N 1
ATOM 737 C CA . MET A 1 87 ? -12.896 2.979 8.500 1.00 96.12 87 MET A CA 1
ATOM 738 C C . MET A 1 87 ? -13.222 3.129 9.985 1.00 96.12 87 MET A C 1
ATOM 740 O O . MET A 1 87 ? -13.467 4.241 10.446 1.00 96.12 87 MET A O 1
ATOM 744 N N . VAL A 1 88 ? -13.123 2.045 10.760 1.00 96.62 88 VAL A N 1
ATOM 745 C CA . VAL A 1 88 ? -13.371 2.073 12.211 1.00 96.62 88 VAL A CA 1
ATOM 746 C C . VAL A 1 88 ? -12.439 3.060 12.918 1.00 96.62 88 VAL A C 1
ATOM 748 O O . VAL A 1 88 ? -12.895 3.828 13.766 1.00 96.62 88 VAL A O 1
ATOM 751 N N . LYS A 1 89 ? -11.150 3.093 12.555 1.00 94.50 89 LYS A N 1
ATOM 752 C CA . LYS A 1 89 ? -10.196 4.062 13.115 1.00 94.50 89 LYS A CA 1
ATOM 753 C C . LYS A 1 89 ? -10.624 5.504 12.827 1.00 94.50 89 LYS A C 1
ATOM 755 O O . LYS A 1 89 ? -10.650 6.312 13.748 1.00 94.50 89 LYS A O 1
ATOM 760 N N . LEU A 1 90 ? -11.015 5.808 11.587 1.00 94.44 90 LEU A N 1
ATOM 761 C CA . LEU A 1 90 ? -11.487 7.141 11.199 1.00 94.44 90 LEU A CA 1
ATOM 762 C C . LEU A 1 90 ? -12.760 7.544 11.952 1.00 94.44 90 LEU A C 1
ATOM 764 O O . LEU A 1 90 ? -12.850 8.675 12.424 1.00 94.44 90 LEU A O 1
ATOM 768 N N . PHE A 1 91 ? -13.719 6.629 12.114 1.00 95.19 91 PHE A N 1
ATOM 769 C CA . PHE A 1 91 ? -14.934 6.894 12.889 1.00 95.19 91 PHE A CA 1
ATOM 770 C C . PHE A 1 91 ? -14.634 7.172 14.363 1.00 95.19 91 PHE A C 1
ATOM 772 O O . PHE A 1 91 ? -15.198 8.107 14.929 1.00 95.19 91 PHE A O 1
ATOM 779 N N . LYS A 1 92 ? -13.726 6.405 14.982 1.00 94.31 92 LYS A N 1
ATOM 780 C CA . LYS A 1 92 ? -13.296 6.653 16.366 1.00 94.31 92 LYS A CA 1
ATOM 781 C C . LYS A 1 92 ? -12.643 8.025 16.502 1.00 94.31 92 LYS A C 1
ATOM 783 O O . LYS A 1 92 ? -13.069 8.797 17.350 1.00 94.31 92 LYS A O 1
ATOM 788 N N . THR A 1 93 ? -11.695 8.362 15.626 1.00 91.94 93 THR A N 1
ATOM 789 C CA . THR A 1 93 ? -11.036 9.676 15.636 1.00 91.94 93 THR A CA 1
ATOM 790 C C . THR A 1 93 ? -12.041 10.816 15.481 1.00 91.94 93 THR A C 1
ATOM 792 O O . THR A 1 93 ? -11.991 11.763 16.258 1.00 91.94 93 THR A O 1
ATOM 795 N N . LYS A 1 94 ? -13.000 10.711 14.549 1.00 90.19 94 LYS A N 1
ATOM 796 C CA . LYS A 1 94 ? -14.063 11.717 14.384 1.00 90.19 94 LYS A CA 1
ATOM 797 C C . LYS A 1 94 ? -14.892 11.901 15.658 1.00 90.19 94 LYS A C 1
ATOM 799 O O . LYS A 1 94 ? -15.122 13.035 16.059 1.00 90.19 94 LYS A O 1
ATOM 804 N N . LYS A 1 95 ? -15.300 10.807 16.314 1.00 88.56 95 LYS A N 1
ATOM 805 C CA . LYS A 1 95 ? -16.032 10.868 17.592 1.00 88.56 95 LYS A CA 1
ATOM 806 C C . LYS A 1 95 ? -15.206 11.535 18.692 1.00 88.56 95 LYS A C 1
ATOM 808 O O . LYS A 1 95 ? -15.743 12.347 19.434 1.00 88.56 95 LYS A O 1
ATOM 813 N N . THR A 1 96 ? -13.915 11.218 18.790 1.00 90.38 96 THR A N 1
ATOM 814 C CA . THR A 1 96 ? -13.015 11.833 19.775 1.00 90.38 96 THR A CA 1
ATOM 815 C C . THR A 1 96 ? -12.877 13.335 19.547 1.00 90.38 96 THR A C 1
ATOM 817 O O . THR A 1 96 ? -13.014 14.097 20.494 1.00 90.38 96 THR A O 1
ATOM 820 N N . VAL A 1 97 ? -12.668 13.763 18.298 1.00 86.56 97 VAL A N 1
ATOM 821 C CA . VAL A 1 97 ? -12.568 15.188 17.941 1.00 86.56 97 VAL A CA 1
ATOM 822 C C . VAL A 1 97 ? -13.873 15.921 18.248 1.00 86.56 97 VAL A C 1
ATOM 824 O O . VAL A 1 97 ? -13.840 16.974 18.872 1.00 86.56 97 VAL A O 1
ATOM 827 N N . ALA A 1 98 ? -15.020 15.340 17.884 1.00 85.19 98 ALA A N 1
ATOM 828 C CA . ALA A 1 98 ? -16.327 15.920 18.189 1.00 85.19 98 ALA A CA 1
ATOM 829 C C . ALA A 1 98 ? -16.566 16.053 19.702 1.00 85.19 98 ALA A C 1
ATOM 831 O O . ALA A 1 98 ? -17.086 17.066 20.154 1.00 85.19 98 ALA A O 1
ATOM 832 N N . LYS A 1 99 ? -16.145 15.059 20.494 1.00 84.69 99 LYS A N 1
ATOM 833 C CA . LYS A 1 99 ? -16.267 15.090 21.956 1.00 84.69 99 LYS A CA 1
ATOM 834 C C . LYS A 1 99 ? -15.363 16.148 22.595 1.00 84.69 99 LYS A C 1
ATOM 836 O O . LYS A 1 99 ? -15.809 16.830 23.506 1.00 84.69 99 LYS A O 1
ATOM 841 N N . LEU A 1 100 ? -14.128 16.293 22.107 1.00 83.50 100 LEU A N 1
ATOM 842 C CA . LEU A 1 100 ? -13.192 17.323 22.569 1.00 83.50 100 LEU A CA 1
ATOM 843 C C . LEU A 1 100 ? -13.711 18.731 22.264 1.00 83.50 100 LEU A C 1
ATOM 845 O O . LEU A 1 100 ? -13.690 19.581 23.145 1.00 83.50 100 LEU A O 1
ATOM 849 N N . ALA A 1 101 ? -14.238 18.944 21.056 1.00 79.88 101 ALA A N 1
ATOM 850 C CA . ALA A 1 101 ? -14.822 20.223 20.657 1.00 79.88 101 ALA A CA 1
ATOM 851 C C . ALA A 1 101 ? -16.019 20.631 21.536 1.00 79.88 101 ALA A C 1
ATOM 853 O O . ALA A 1 101 ? -16.222 21.815 21.769 1.00 79.88 101 ALA A O 1
ATOM 854 N N . PHE A 1 102 ? -16.780 19.658 22.049 1.00 76.94 102 PHE A N 1
ATOM 855 C CA . PHE A 1 102 ? -17.927 19.893 22.933 1.00 76.94 102 PHE A CA 1
ATOM 856 C C . PHE A 1 102 ? -17.550 20.131 24.405 1.00 76.94 102 PHE A C 1
ATOM 858 O O . PHE A 1 102 ? -18.367 20.647 25.153 1.00 76.94 102 PHE A O 1
ATOM 865 N N . SER A 1 103 ? -16.351 19.729 24.845 1.00 68.69 103 SER A N 1
ATOM 866 C CA . SER A 1 103 ? -15.892 19.904 26.238 1.00 68.69 103 SER A CA 1
ATOM 867 C C . SER A 1 103 ? -15.156 21.220 26.496 1.00 68.69 103 SER A C 1
ATOM 869 O O . SER A 1 103 ? -14.852 21.533 27.640 1.00 68.69 103 SER A O 1
ATOM 871 N N . SER A 1 104 ? -14.807 21.945 25.434 1.00 61.28 104 SER A N 1
ATOM 872 C CA . SER A 1 104 ? -14.064 23.210 25.475 1.00 61.28 104 SER A CA 1
ATOM 873 C C . SER A 1 104 ? -14.942 24.435 25.180 1.00 61.28 104 SER A C 1
ATOM 875 O O . SER A 1 104 ? -14.398 25.501 24.901 1.00 61.28 104 SER A O 1
ATOM 877 N N . GLY A 1 105 ? -16.268 24.263 25.185 1.00 50.59 105 GLY A N 1
ATOM 878 C CA . GLY A 1 105 ? -17.274 25.314 25.009 1.00 50.59 105 GLY A CA 1
ATOM 879 C C . GLY A 1 105 ? -18.143 25.473 26.244 1.00 50.59 105 GLY A C 1
ATOM 880 O O . GLY A 1 105 ? -18.229 24.495 27.021 1.00 50.59 105 GLY A O 1
#

Solvent-accessible surface area (backbone atoms only — not comparable to full-atom values): 6508 Å² total; per-residue (Å²): 132,82,88,87,60,90,62,58,87,76,50,82,79,82,76,102,67,88,86,76,77,94,55,64,67,62,58,52,61,69,70,45,56,70,67,61,49,53,57,50,49,57,54,46,54,58,51,51,53,52,52,48,49,39,32,73,77,64,52,62,76,51,76,89,49,82,56,72,69,53,36,47,52,56,51,52,56,51,52,51,52,55,50,50,54,50,50,54,50,52,53,50,52,51,52,52,52,55,51,52,61,62,71,77,105

Sequence (105 aa):
MFRGCDRRKECSFNKDRARIYVSDSHLLYLKADPEERKKALEKRKRIEAKFAEAKKHHQMARARYRGRWKVAIQVFMTFIVMNLKRMVKLFKTKKTVAKLAFSSG

Organism: NCBI:txid412755